Protein AF-A0A2H0M3X0-F1 (afdb_monomer_lite)

pLDDT: mean 72.9, std 15.11, range [30.5, 87.31]

Secondary structure (DSSP, 8-state):
-----SSGGGG-S-HHHHHHHHHHHHHHHHHHH-----TTSEEEETTEEEE---HHHHHHHHHTHHHHHHHHHHHHHHHHHHT-

Structure (mmCIF, N/CA/C/O backbone):
data_AF-A0A2H0M3X0-F1
#
_entry.id   AF-A0A2H0M3X0-F1
#
loop_
_atom_site.group_PDB
_atom_site.id
_atom_site.type_symbol
_atom_site.label_atom_id
_atom_site.label_alt_id
_atom_site.label_comp_id
_atom_site.label_asym_id
_atom_site.label_entity_id
_atom_site.label_seq_id
_atom_site.pdbx_PDB_ins_code
_atom_site.Cartn_x
_atom_site.Cartn_y
_atom_site.Cartn_z
_atom_site.occupancy
_atom_site.B_iso_or_equiv
_atom_site.auth_seq_id
_atom_site.auth_comp_id
_atom_site.auth_asym_id
_atom_site.auth_atom_id
_atom_site.pdbx_PDB_model_num
ATOM 1 N N . MET A 1 1 ? 14.408 14.636 -2.330 1.00 32.12 1 MET A N 1
ATOM 2 C CA . MET A 1 1 ? 13.613 13.665 -1.546 1.00 32.12 1 MET A CA 1
ATOM 3 C C . MET A 1 1 ? 12.321 14.356 -1.153 1.00 32.12 1 MET A C 1
ATOM 5 O O . MET A 1 1 ? 12.343 15.156 -0.227 1.00 32.12 1 MET A O 1
ATOM 9 N N . GLU A 1 2 ? 11.234 14.135 -1.886 1.00 30.50 2 GLU A N 1
ATOM 10 C CA . GLU A 1 2 ? 9.937 14.723 -1.536 1.00 30.50 2 GLU A CA 1
ATOM 11 C C . GLU A 1 2 ? 9.203 13.803 -0.560 1.00 30.50 2 GLU A C 1
ATOM 13 O O . GLU A 1 2 ? 9.055 12.603 -0.793 1.00 30.50 2 GLU A O 1
ATOM 18 N N . LYS A 1 3 ? 8.844 14.368 0.594 1.00 37.06 3 LYS A N 1
ATOM 19 C CA . LYS A 1 3 ? 8.202 13.675 1.708 1.00 37.06 3 LYS A CA 1
ATOM 20 C C . LYS A 1 3 ? 6.696 13.656 1.471 1.00 37.06 3 LYS A C 1
ATOM 22 O O . LYS A 1 3 ? 6.075 14.715 1.433 1.00 37.06 3 LYS A O 1
ATOM 27 N N . ILE A 1 4 ? 6.097 12.468 1.414 1.00 43.00 4 ILE A N 1
ATOM 28 C CA . ILE A 1 4 ? 4.643 12.285 1.548 1.00 43.00 4 ILE A CA 1
ATOM 29 C C . ILE A 1 4 ? 4.302 12.446 3.039 1.00 43.00 4 ILE A C 1
ATOM 31 O O . ILE A 1 4 ? 3.957 11.498 3.734 1.00 43.00 4 ILE A O 1
ATOM 35 N N . ASN A 1 5 ? 4.488 13.659 3.559 1.00 43.69 5 ASN A N 1
ATOM 36 C CA . ASN A 1 5 ? 4.115 14.039 4.915 1.00 43.69 5 ASN A CA 1
ATOM 37 C C . ASN A 1 5 ? 2.801 14.795 4.838 1.00 43.69 5 ASN A C 1
ATOM 39 O O . ASN A 1 5 ? 2.794 15.978 4.535 1.00 43.69 5 ASN A O 1
ATOM 43 N N . LEU A 1 6 ? 1.701 14.085 5.039 1.00 45.94 6 LEU A N 1
ATOM 44 C CA . LEU A 1 6 ? 0.413 14.559 5.551 1.00 45.94 6 LEU A CA 1
ATOM 45 C C . LEU A 1 6 ? -0.525 13.333 5.488 1.00 45.94 6 LEU A C 1
ATOM 47 O O . LEU A 1 6 ? -0.343 12.487 4.623 1.00 45.94 6 LEU A O 1
ATOM 51 N N . TYR A 1 7 ? -1.549 13.263 6.341 1.00 50.38 7 TYR A N 1
ATOM 52 C CA . TYR A 1 7 ? -2.755 12.398 6.261 1.00 50.38 7 TYR A CA 1
ATOM 53 C C . TYR A 1 7 ? -2.957 11.273 7.283 1.00 50.38 7 TYR A C 1
ATOM 55 O O . TYR A 1 7 ? -4.115 10.966 7.568 1.00 50.38 7 TYR A O 1
ATOM 63 N N . LEU A 1 8 ? -1.941 10.724 7.953 1.00 53.53 8 LEU A N 1
ATOM 64 C CA . LEU A 1 8 ? -2.214 9.666 8.948 1.00 53.53 8 LEU A CA 1
ATOM 65 C C . LEU A 1 8 ? -2.666 10.188 10.332 1.00 53.53 8 LEU A C 1
ATOM 67 O O . LEU A 1 8 ? -3.050 9.391 11.198 1.00 53.53 8 LEU A O 1
ATOM 71 N N . GLU A 1 9 ? -2.700 11.514 10.528 1.00 53.38 9 GLU A N 1
ATOM 72 C CA . GLU A 1 9 ? -3.112 12.172 11.781 1.00 53.38 9 GLU A CA 1
ATOM 73 C C . GLU A 1 9 ? -4.571 11.915 12.173 1.00 53.38 9 GLU A C 1
ATOM 75 O O . GLU A 1 9 ? -4.857 11.770 13.360 1.00 53.38 9 GLU A O 1
ATOM 80 N N . LYS A 1 10 ? -5.483 11.761 11.202 1.00 53.47 10 LYS A N 1
ATOM 81 C CA . LYS A 1 10 ? -6.922 11.534 11.459 1.00 53.47 10 LYS A CA 1
ATOM 82 C C . LYS A 1 10 ? -7.257 10.156 12.027 1.00 53.47 10 LYS A C 1
ATOM 84 O O . LYS A 1 10 ? -8.391 9.903 12.409 1.00 53.47 10 LYS A O 1
ATOM 89 N N . PHE A 1 11 ? -6.280 9.265 12.093 1.00 56.19 11 PHE A N 1
ATOM 90 C CA . PHE A 1 11 ? -6.505 7.864 12.410 1.00 56.19 11 PHE A CA 1
ATOM 91 C C . PHE A 1 11 ? -5.790 7.477 13.732 1.00 56.19 11 PHE A C 1
ATOM 93 O O . PHE A 1 11 ? -5.286 6.383 13.873 1.00 56.19 11 PHE A O 1
ATOM 100 N N . LYS A 1 12 ? -5.578 8.373 14.697 1.00 47.69 12 LYS A N 1
ATOM 101 C CA . LYS A 1 12 ? -4.546 8.234 15.760 1.00 47.69 12 LYS A CA 1
ATOM 102 C C . LYS A 1 12 ? -4.664 7.094 16.814 1.00 47.69 12 LYS A C 1
ATOM 104 O O . LYS A 1 12 ? -3.815 7.071 17.697 1.00 47.69 12 LYS A O 1
ATOM 109 N N . SER A 1 13 ? -5.595 6.133 16.760 1.00 50.25 13 SER A N 1
ATOM 110 C CA . SER A 1 13 ? -5.750 5.114 17.826 1.00 50.25 13 SER A CA 1
ATOM 111 C C . SER A 1 13 ? -5.572 3.646 17.375 1.00 50.25 13 SER A C 1
ATOM 113 O O . SER A 1 13 ? -6.192 3.194 16.419 1.00 50.25 13 SER A O 1
ATOM 115 N N . LEU A 1 14 ? -4.761 2.902 18.152 1.00 50.72 14 LEU A N 1
ATOM 116 C CA . LEU A 1 14 ? -4.620 1.431 18.267 1.00 50.72 14 LEU A CA 1
ATOM 117 C C . LEU A 1 14 ? -3.744 0.647 17.250 1.00 50.72 14 LEU A C 1
ATOM 119 O O . LEU A 1 14 ? -3.709 0.963 16.061 1.00 50.72 14 LEU A O 1
ATOM 123 N N . PRO A 1 15 ? -3.075 -0.446 17.697 1.00 55.59 15 PRO A N 1
ATOM 124 C CA . PRO A 1 15 ? -2.253 -1.331 16.854 1.00 55.59 15 PRO A CA 1
ATOM 125 C C . PRO A 1 15 ? -3.028 -1.975 15.691 1.00 55.59 15 PRO A C 1
ATOM 127 O O . PRO A 1 15 ? -2.438 -2.258 14.648 1.00 55.59 15 PRO A O 1
ATOM 130 N N . PHE A 1 16 ? -4.352 -2.116 15.820 1.00 60.75 16 PHE A N 1
ATOM 131 C CA . PHE A 1 16 ? -5.243 -2.596 14.757 1.00 60.75 16 PHE A CA 1
ATOM 132 C C . PHE A 1 16 ? -5.242 -1.709 13.511 1.00 60.75 16 PHE A C 1
ATOM 134 O O . PHE A 1 16 ? -5.329 -2.217 12.394 1.00 60.75 16 PHE A O 1
ATOM 141 N N . LYS A 1 17 ? -5.068 -0.393 13.662 1.00 67.81 17 LYS A N 1
ATOM 142 C CA . LYS A 1 17 ? -4.989 0.510 12.513 1.00 67.81 17 LYS A CA 1
ATOM 143 C C . LYS A 1 17 ? -3.808 0.180 11.616 1.00 67.81 17 LYS A C 1
ATOM 145 O O . LYS A 1 17 ? -3.948 0.193 10.399 1.00 67.81 17 LYS A O 1
ATOM 150 N N . ASN A 1 18 ? -2.637 -0.062 12.200 1.00 73.12 18 ASN A N 1
ATOM 151 C CA . ASN A 1 18 ? -1.437 -0.293 11.405 1.00 73.12 18 ASN A CA 1
ATOM 152 C C . ASN A 1 18 ? -1.578 -1.570 10.572 1.00 73.12 18 ASN A C 1
ATOM 154 O O . ASN A 1 18 ? -1.072 -1.618 9.458 1.00 73.12 18 ASN A O 1
ATOM 158 N N . ILE A 1 19 ? -2.306 -2.565 11.081 1.00 77.94 19 ILE A N 1
ATOM 159 C CA . ILE A 1 19 ? -2.632 -3.787 10.342 1.00 77.94 19 ILE A CA 1
ATOM 160 C C . ILE A 1 19 ? -3.574 -3.463 9.177 1.00 77.94 19 ILE A C 1
ATOM 162 O O . ILE A 1 19 ? -3.249 -3.785 8.040 1.00 77.94 19 ILE A O 1
ATOM 166 N N . ILE A 1 20 ? -4.671 -2.739 9.429 1.00 79.38 20 ILE A N 1
ATOM 167 C CA . ILE A 1 20 ? -5.643 -2.357 8.387 1.00 79.38 20 ILE A CA 1
ATOM 168 C C . ILE A 1 20 ? -4.979 -1.518 7.291 1.00 79.38 20 ILE A C 1
ATOM 170 O O . ILE A 1 20 ? -5.197 -1.758 6.107 1.00 79.38 20 ILE A O 1
ATOM 174 N N . VAL A 1 21 ? -4.148 -0.546 7.672 1.00 80.12 21 VAL A N 1
ATOM 175 C CA . VAL A 1 21 ? -3.424 0.298 6.717 1.00 80.12 21 VAL A CA 1
ATOM 176 C C . VAL A 1 21 ? -2.427 -0.534 5.916 1.00 80.12 21 VAL A C 1
ATOM 178 O O . VAL A 1 21 ? -2.365 -0.362 4.705 1.00 80.12 21 VAL A O 1
ATOM 181 N N . ARG A 1 22 ? -1.682 -1.456 6.543 1.00 83.94 22 ARG A N 1
ATOM 182 C CA . ARG A 1 22 ? -0.781 -2.356 5.805 1.00 83.94 22 ARG A CA 1
ATOM 183 C C . ARG A 1 22 ? -1.541 -3.205 4.801 1.00 83.94 22 ARG A C 1
ATOM 185 O O . ARG A 1 22 ? -1.134 -3.242 3.649 1.00 83.94 22 ARG A O 1
ATOM 192 N N . ASP A 1 23 ? -2.638 -3.833 5.210 1.00 84.44 23 ASP A N 1
ATOM 193 C CA . ASP A 1 23 ? -3.421 -4.691 4.321 1.00 84.44 23 ASP A CA 1
ATOM 194 C C . ASP A 1 23 ? -3.994 -3.886 3.143 1.00 84.44 23 ASP A C 1
ATOM 196 O O . ASP A 1 23 ? -3.857 -4.303 1.997 1.00 84.44 23 ASP A O 1
ATOM 200 N N . VAL A 1 24 ? -4.529 -2.683 3.388 1.00 85.75 24 VAL A N 1
ATOM 201 C CA . VAL A 1 24 ? -5.003 -1.797 2.309 1.00 85.75 24 VAL A CA 1
ATOM 202 C C . VAL A 1 24 ? -3.866 -1.391 1.373 1.00 85.75 24 VAL A C 1
ATOM 204 O O . VAL A 1 24 ? -4.052 -1.384 0.162 1.00 85.75 24 VAL A O 1
ATOM 207 N N . VAL A 1 25 ? -2.683 -1.067 1.897 1.00 84.88 25 VAL A N 1
ATOM 208 C CA . VAL A 1 25 ? -1.527 -0.727 1.056 1.00 84.88 25 VAL A CA 1
ATOM 209 C C . VAL A 1 25 ? -1.114 -1.928 0.203 1.00 84.88 25 VAL A C 1
ATOM 211 O O . VAL A 1 25 ? -0.917 -1.758 -0.993 1.00 84.88 25 VAL A O 1
ATOM 214 N N . VAL A 1 26 ? -1.044 -3.139 0.763 1.00 87.31 26 VAL A N 1
ATOM 215 C CA . VAL A 1 26 ? -0.744 -4.354 -0.019 1.00 87.31 26 VAL A CA 1
ATOM 216 C C . VAL A 1 26 ? -1.761 -4.542 -1.146 1.00 87.31 26 VAL A C 1
ATOM 218 O O . VAL A 1 26 ? -1.364 -4.736 -2.292 1.00 87.31 26 VAL A O 1
ATOM 221 N N . GLU A 1 27 ? -3.058 -4.432 -0.844 1.00 86.88 27 GLU A N 1
ATOM 222 C CA . GLU A 1 27 ? -4.132 -4.569 -1.836 1.00 86.88 27 GLU A CA 1
ATOM 223 C C . GLU A 1 27 ? -4.005 -3.526 -2.961 1.00 86.88 27 GLU A C 1
ATOM 225 O O . GLU A 1 27 ? -4.035 -3.873 -4.138 1.00 86.88 27 GLU A O 1
ATOM 230 N N . VAL A 1 28 ? -3.804 -2.248 -2.620 1.00 86.88 28 VAL A N 1
ATOM 231 C CA . VAL A 1 28 ? -3.677 -1.168 -3.614 1.00 86.88 28 VAL A CA 1
ATOM 232 C C . VAL A 1 28 ? -2.473 -1.384 -4.526 1.00 86.88 28 VAL A C 1
ATOM 234 O O . VAL A 1 28 ? -2.556 -1.144 -5.728 1.00 86.88 28 VAL A O 1
ATOM 237 N N . PHE A 1 29 ? -1.349 -1.833 -3.975 1.00 84.38 29 PHE A N 1
ATOM 238 C CA . PHE A 1 29 ? -0.140 -2.057 -4.762 1.00 84.38 29 PHE A CA 1
ATOM 239 C C . PHE A 1 29 ? -0.232 -3.296 -5.649 1.00 84.38 29 PHE A C 1
ATOM 241 O O . PHE A 1 29 ? 0.249 -3.263 -6.784 1.00 84.38 29 PHE A O 1
ATOM 248 N N . LYS A 1 30 ? -0.912 -4.343 -5.174 1.00 86.12 30 LYS A N 1
ATOM 249 C CA . LYS A 1 30 ? -1.246 -5.509 -5.990 1.00 86.12 30 LYS A CA 1
ATOM 250 C C . LYS A 1 30 ? -2.129 -5.115 -7.174 1.00 86.12 30 LYS A C 1
ATOM 252 O O . LYS A 1 30 ? -1.846 -5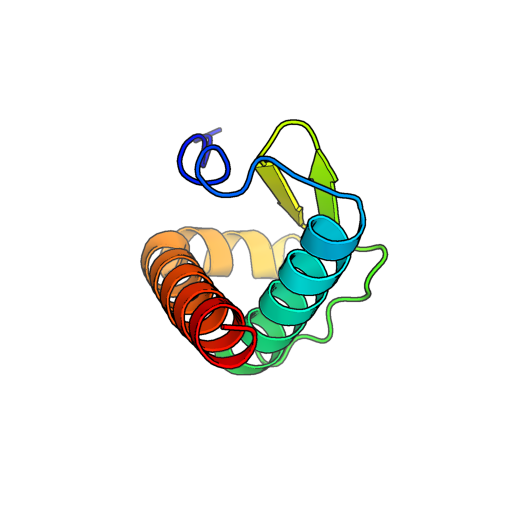.528 -8.292 1.00 86.12 30 LYS A O 1
ATOM 257 N N . ASP A 1 31 ? -3.114 -4.249 -6.958 1.00 86.44 31 ASP A N 1
ATOM 258 C CA . ASP A 1 31 ? -4.043 -3.837 -8.015 1.00 86.44 31 ASP A CA 1
ATOM 259 C C . ASP A 1 31 ? -3.432 -2.838 -9.011 1.00 86.44 31 ASP A C 1
ATOM 261 O O . ASP A 1 31 ? -3.690 -2.921 -10.209 1.00 86.44 31 ASP A O 1
ATOM 265 N N . LEU A 1 32 ? -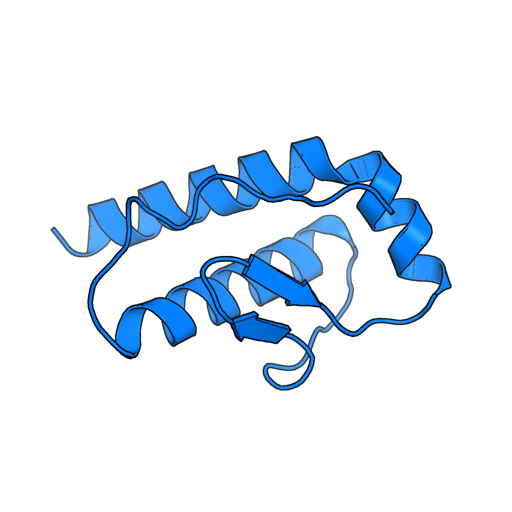2.625 -1.882 -8.538 1.00 84.06 32 LEU A N 1
ATOM 266 C CA . LEU A 1 32 ? -2.078 -0.818 -9.390 1.00 84.06 32 LEU A CA 1
ATOM 267 C C . LEU A 1 32 ? -0.803 -1.210 -10.136 1.00 84.06 32 LEU A C 1
ATOM 269 O O . LEU A 1 32 ? -0.559 -0.683 -11.223 1.00 84.06 32 LEU A O 1
ATOM 273 N N . PHE A 1 33 ? 0.020 -2.078 -9.548 1.00 81.56 33 PHE A N 1
ATOM 274 C CA . PHE A 1 33 ? 1.345 -2.407 -10.078 1.00 81.56 33 PHE A CA 1
ATOM 275 C C . PHE A 1 33 ? 1.519 -3.897 -10.381 1.00 81.56 33 PHE A C 1
ATOM 277 O O . PHE A 1 33 ? 2.566 -4.275 -10.895 1.00 81.56 33 PHE A O 1
ATOM 284 N N . ALA A 1 34 ? 0.527 -4.745 -10.077 1.00 82.19 34 ALA A N 1
ATOM 285 C CA . ALA A 1 34 ? 0.650 -6.204 -10.158 1.00 82.19 34 ALA A CA 1
ATOM 286 C C . ALA A 1 34 ? 1.853 -6.750 -9.359 1.00 82.19 34 ALA A C 1
ATOM 288 O O . ALA A 1 34 ? 2.440 -7.772 -9.712 1.00 82.19 34 ALA A O 1
ATOM 289 N N . VAL A 1 35 ? 2.224 -6.060 -8.273 1.00 79.75 35 VAL A N 1
ATOM 290 C CA . VAL A 1 35 ? 3.349 -6.426 -7.404 1.00 79.75 35 VAL A CA 1
ATOM 291 C C . VAL A 1 35 ? 2.827 -7.034 -6.116 1.00 79.75 35 VAL A C 1
ATOM 293 O O . VAL A 1 35 ? 1.944 -6.478 -5.462 1.00 79.75 35 VAL A O 1
ATOM 296 N N . GLU A 1 36 ? 3.429 -8.142 -5.700 1.00 77.19 36 GLU A N 1
ATOM 297 C CA . GLU A 1 36 ? 3.209 -8.689 -4.367 1.00 77.19 36 GLU A CA 1
ATOM 298 C C . GLU A 1 36 ? 4.148 -8.003 -3.372 1.00 77.19 36 GLU A C 1
ATOM 300 O O . GLU A 1 36 ? 5.338 -8.302 -3.309 1.00 77.19 36 GLU A O 1
ATOM 305 N N . LEU A 1 37 ? 3.612 -7.047 -2.608 1.00 79.75 37 LEU A N 1
ATOM 306 C CA . LEU A 1 37 ? 4.300 -6.509 -1.436 1.00 79.75 37 LEU A CA 1
ATOM 307 C C . LEU A 1 37 ? 4.025 -7.408 -0.231 1.00 79.75 37 LEU A C 1
ATOM 309 O O . LEU A 1 37 ? 2.871 -7.668 0.119 1.00 79.75 37 LEU A O 1
ATOM 313 N N . GLY A 1 38 ? 5.082 -7.848 0.444 1.00 75.25 38 GLY A N 1
ATOM 314 C CA . GLY A 1 38 ? 4.973 -8.526 1.722 1.00 75.25 38 GLY A CA 1
ATOM 315 C C . GLY A 1 38 ? 4.640 -7.550 2.851 1.00 75.25 38 GLY A C 1
ATOM 316 O O . GLY A 1 38 ? 4.962 -6.362 2.819 1.00 75.25 38 GLY A O 1
ATOM 317 N N . LYS A 1 39 ? 4.052 -8.057 3.941 1.00 71.44 39 LYS A N 1
ATOM 318 C CA . LYS A 1 39 ? 3.763 -7.239 5.140 1.00 71.44 39 LYS A CA 1
ATOM 319 C C . LYS A 1 39 ? 5.023 -6.664 5.806 1.00 71.44 39 LYS A C 1
ATOM 321 O O . LYS A 1 39 ? 4.912 -5.702 6.566 1.00 71.44 39 LYS A O 1
ATOM 326 N N . ASN A 1 40 ? 6.188 -7.258 5.539 1.00 79.06 40 ASN A N 1
ATOM 327 C CA . ASN A 1 40 ? 7.494 -6.812 6.032 1.00 79.06 40 ASN A CA 1
ATOM 328 C C . ASN A 1 40 ? 8.103 -5.700 5.167 1.00 79.06 40 ASN A C 1
ATOM 330 O O . ASN A 1 40 ? 8.926 -4.933 5.658 1.00 79.06 40 ASN A O 1
ATOM 334 N N . ASP A 1 41 ? 7.640 -5.565 3.925 1.00 80.19 41 ASP A N 1
ATOM 335 C CA . ASP A 1 41 ? 8.070 -4.516 3.001 1.00 80.19 41 ASP A CA 1
ATOM 336 C C . ASP A 1 41 ? 7.396 -3.176 3.316 1.00 80.19 41 ASP A C 1
ATOM 338 O O . ASP A 1 41 ? 7.804 -2.131 2.818 1.00 80.19 41 ASP A O 1
ATOM 342 N N . ILE A 1 42 ? 6.373 -3.182 4.177 1.00 83.38 42 ILE A N 1
ATOM 343 C CA . ILE A 1 42 ? 5.611 -1.995 4.557 1.00 83.38 42 ILE A CA 1
ATOM 344 C C . ILE A 1 42 ? 5.817 -1.710 6.041 1.00 83.38 42 ILE A C 1
ATOM 346 O O . ILE A 1 42 ? 5.339 -2.418 6.931 1.00 83.38 42 ILE A O 1
ATOM 350 N N . THR A 1 43 ? 6.484 -0.599 6.317 1.00 81.06 43 THR A N 1
ATOM 351 C CA . THR A 1 43 ? 6.670 -0.078 7.665 1.00 81.06 43 THR A CA 1
ATOM 352 C C . THR A 1 43 ? 5.827 1.170 7.850 1.00 81.06 43 THR A C 1
ATOM 354 O O . THR A 1 43 ? 5.949 2.134 7.105 1.00 81.06 43 THR A O 1
ATOM 357 N N . ILE A 1 44 ? 4.997 1.176 8.892 1.00 78.25 44 ILE A N 1
ATOM 358 C CA . ILE A 1 44 ? 4.264 2.371 9.311 1.00 78.25 44 ILE A CA 1
ATOM 359 C C . ILE A 1 44 ? 4.957 2.908 10.555 1.00 78.25 44 ILE A C 1
ATOM 361 O O . ILE A 1 44 ? 4.943 2.256 11.600 1.00 78.25 44 ILE A O 1
ATOM 365 N N . LYS A 1 45 ? 5.588 4.073 10.434 1.00 74.44 45 LYS A N 1
ATOM 366 C CA . LYS A 1 45 ? 6.256 4.777 11.536 1.00 74.44 45 LYS A CA 1
ATOM 367 C C . LYS A 1 45 ? 5.890 6.248 11.455 1.00 74.44 45 LYS A C 1
ATOM 369 O O . LYS A 1 45 ? 5.813 6.786 10.364 1.00 74.44 45 LYS A O 1
ATOM 374 N N . ASN A 1 46 ? 5.643 6.882 12.601 1.00 66.19 46 ASN A N 1
ATOM 375 C CA . ASN A 1 46 ? 5.392 8.326 12.699 1.00 66.19 46 ASN A CA 1
ATOM 376 C C . ASN A 1 46 ? 4.350 8.865 11.709 1.00 66.19 46 ASN A C 1
ATOM 378 O O . ASN A 1 46 ? 4.515 9.954 11.175 1.00 66.19 46 ASN A O 1
ATOM 382 N N . ASN A 1 47 ? 3.263 8.120 11.475 1.00 69.56 47 ASN A N 1
ATOM 383 C CA . ASN A 1 47 ? 2.238 8.527 10.514 1.00 69.56 47 ASN A CA 1
ATOM 384 C C . ASN A 1 47 ? 2.738 8.645 9.055 1.00 69.56 47 ASN A C 1
ATOM 386 O O . ASN A 1 47 ? 2.123 9.331 8.239 1.00 69.56 47 ASN A O 1
ATOM 390 N N . GLU A 1 48 ? 3.784 7.901 8.704 1.00 73.56 48 GLU A N 1
ATOM 391 C CA . GLU A 1 48 ? 4.278 7.726 7.341 1.00 73.56 48 GLU A CA 1
ATOM 392 C C . GLU A 1 48 ? 4.206 6.242 6.946 1.00 73.56 48 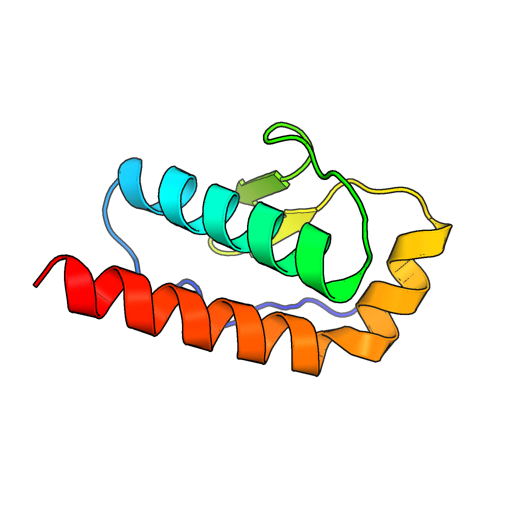GLU A C 1
ATOM 394 O O . GLU A 1 48 ? 4.440 5.350 7.769 1.00 73.56 48 GLU A O 1
ATOM 399 N N . ILE A 1 49 ? 3.866 5.978 5.680 1.00 80.44 49 ILE A N 1
ATOM 400 C CA . ILE A 1 49 ? 3.906 4.640 5.077 1.00 80.44 49 ILE A CA 1
ATOM 401 C C . ILE A 1 49 ? 5.224 4.540 4.314 1.00 80.44 49 ILE A C 1
ATOM 403 O O . ILE A 1 49 ? 5.406 5.178 3.279 1.00 80.44 49 ILE A O 1
ATOM 407 N N . VAL A 1 50 ? 6.152 3.751 4.842 1.00 82.38 50 VAL A N 1
ATOM 408 C CA . VAL A 1 50 ? 7.450 3.478 4.228 1.00 82.38 50 VAL A CA 1
ATOM 409 C C . VAL A 1 50 ? 7.362 2.137 3.518 1.00 82.38 50 VAL A C 1
ATOM 411 O O . VAL A 1 50 ? 7.079 1.122 4.151 1.00 82.38 50 VAL A O 1
ATOM 414 N N . ILE A 1 51 ? 7.602 2.148 2.210 1.00 82.50 51 ILE A N 1
ATOM 415 C CA . ILE A 1 51 ? 7.548 0.959 1.359 1.00 82.50 51 ILE A CA 1
ATOM 416 C C . ILE A 1 51 ? 8.963 0.645 0.882 1.00 82.50 51 ILE A C 1
ATOM 418 O O . ILE A 1 51 ? 9.612 1.473 0.239 1.00 82.50 51 ILE A O 1
ATOM 422 N N . PHE A 1 52 ? 9.433 -0.552 1.206 1.00 81.38 52 PHE A N 1
ATOM 423 C CA . PHE A 1 52 ? 10.678 -1.119 0.717 1.00 81.38 52 PHE A CA 1
ATOM 424 C C . PHE A 1 52 ? 10.362 -1.924 -0.539 1.00 81.38 52 PHE A C 1
ATOM 426 O O . PHE A 1 52 ? 9.643 -2.912 -0.495 1.00 81.38 52 PHE A O 1
ATOM 433 N N . THR A 1 53 ? 10.839 -1.468 -1.691 1.00 78.56 53 THR A N 1
ATOM 434 C CA . THR A 1 53 ? 10.570 -2.135 -2.967 1.00 78.56 53 THR A CA 1
ATOM 435 C C . THR A 1 53 ? 11.740 -1.959 -3.927 1.00 78.56 53 THR A C 1
ATOM 437 O O . THR A 1 53 ? 12.653 -1.165 -3.672 1.00 78.56 53 THR A O 1
ATOM 440 N N . HIS A 1 54 ? 11.721 -2.694 -5.038 1.00 78.88 54 HIS A N 1
ATOM 441 C CA . HIS A 1 54 ? 12.760 -2.607 -6.054 1.00 78.88 54 HIS A CA 1
ATOM 442 C C . HIS A 1 54 ? 12.858 -1.188 -6.648 1.00 78.88 54 HIS A C 1
ATOM 444 O O . HIS A 1 54 ? 11.834 -0.539 -6.879 1.00 78.88 54 HIS A O 1
ATOM 450 N N . PRO A 1 55 ? 14.073 -0.701 -6.975 1.00 76.62 55 PRO A N 1
ATOM 451 C CA . PRO A 1 55 ? 14.280 0.646 -7.518 1.00 76.62 55 PRO A CA 1
ATOM 452 C C . PRO A 1 55 ? 13.441 0.972 -8.760 1.00 76.62 55 PRO A C 1
ATOM 454 O O . PRO A 1 55 ? 13.040 2.117 -8.942 1.00 76.62 55 PRO A O 1
ATOM 457 N N . VAL A 1 56 ? 13.139 -0.035 -9.584 1.00 76.75 56 VAL A N 1
ATOM 458 C CA . VAL A 1 56 ? 12.319 0.103 -10.798 1.00 76.75 56 VAL A CA 1
ATOM 459 C C . VAL A 1 56 ? 10.891 0.546 -10.462 1.00 76.75 56 VAL A C 1
ATOM 461 O O . VAL A 1 56 ? 10.351 1.442 -11.106 1.00 76.75 56 VAL A O 1
ATOM 464 N N . LEU A 1 57 ? 10.314 -0.006 -9.392 1.00 76.62 57 LEU A N 1
ATOM 465 C CA . LEU A 1 57 ? 8.967 0.338 -8.936 1.00 76.62 57 LEU A CA 1
ATOM 466 C C . LEU A 1 57 ? 8.918 1.722 -8.295 1.00 76.62 57 LEU A C 1
ATOM 468 O O . LEU A 1 57 ? 7.903 2.406 -8.376 1.00 76.62 57 LEU A O 1
ATOM 472 N N . LYS A 1 58 ? 10.032 2.189 -7.722 1.00 79.88 58 LYS A N 1
ATOM 473 C CA . LYS A 1 58 ? 10.111 3.507 -7.084 1.00 79.88 58 LYS A CA 1
ATOM 474 C C . LYS A 1 58 ? 9.805 4.647 -8.059 1.00 79.8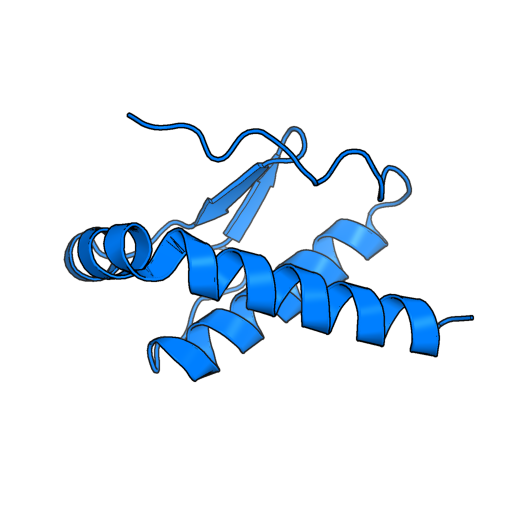8 58 LYS A C 1
ATOM 476 O O . LYS A 1 58 ? 9.112 5.589 -7.681 1.00 79.88 58 LYS A O 1
ATOM 481 N N . SER A 1 59 ? 10.288 4.557 -9.298 1.00 83.06 59 SER A N 1
ATOM 482 C CA . SER A 1 59 ? 10.030 5.568 -10.331 1.00 83.06 59 SER A CA 1
ATOM 483 C C . SER A 1 59 ? 8.555 5.605 -10.729 1.00 83.06 59 SER A C 1
ATOM 485 O O . SER A 1 59 ? 7.954 6.675 -10.797 1.00 83.06 59 SER A O 1
ATOM 487 N N . GLU A 1 60 ? 7.943 4.438 -10.930 1.00 81.12 60 GLU A N 1
ATOM 488 C CA . GLU A 1 60 ? 6.530 4.346 -11.300 1.00 81.12 60 GLU A CA 1
ATOM 489 C C . GLU A 1 60 ? 5.609 4.790 -10.156 1.00 81.12 60 GLU A C 1
ATOM 491 O O . GLU A 1 60 ? 4.649 5.533 -10.370 1.00 81.12 60 GLU A O 1
ATOM 496 N N . MET A 1 61 ? 5.950 4.413 -8.922 1.00 82.81 61 MET A N 1
ATOM 497 C CA . MET A 1 61 ? 5.272 4.876 -7.714 1.00 82.81 61 MET A CA 1
ATOM 498 C C . MET A 1 61 ? 5.333 6.390 -7.568 1.00 82.81 61 MET A C 1
ATOM 500 O O . MET A 1 61 ? 4.342 7.006 -7.186 1.00 82.81 61 MET A O 1
ATOM 504 N N . PHE A 1 62 ? 6.484 6.989 -7.874 1.00 83.56 62 PHE A N 1
ATOM 505 C CA . PHE A 1 62 ? 6.654 8.433 -7.802 1.00 83.56 62 PHE A CA 1
ATOM 506 C C . PHE A 1 62 ? 5.745 9.150 -8.807 1.00 83.56 62 PHE A C 1
ATOM 508 O O . PHE A 1 62 ? 5.047 10.094 -8.444 1.00 83.56 62 PHE A O 1
ATOM 515 N N . ILE A 1 63 ? 5.667 8.646 -10.042 1.00 85.69 63 ILE A N 1
ATOM 516 C CA . ILE A 1 63 ? 4.784 9.196 -11.081 1.00 85.69 63 ILE A CA 1
ATOM 517 C C . ILE A 1 63 ? 3.308 9.040 -10.686 1.00 85.69 63 ILE A C 1
ATOM 519 O O . ILE A 1 63 ? 2.516 9.971 -10.830 1.00 85.69 63 ILE A O 1
ATOM 523 N N . LYS A 1 64 ? 2.924 7.876 -10.149 1.00 84.19 64 LYS A N 1
ATOM 524 C CA . LYS A 1 64 ? 1.531 7.556 -9.792 1.00 84.19 64 LYS A CA 1
ATOM 525 C C . LYS A 1 64 ? 1.161 7.909 -8.350 1.00 84.19 64 LYS A C 1
ATOM 527 O O . LYS A 1 64 ? 0.072 7.547 -7.904 1.00 84.19 64 LYS A O 1
ATOM 532 N N . GLN A 1 65 ? 1.999 8.650 -7.625 1.00 82.81 65 GLN A N 1
ATOM 533 C CA . GLN A 1 65 ? 1.823 8.907 -6.189 1.00 82.81 65 GLN A CA 1
ATOM 534 C C . GLN A 1 65 ? 0.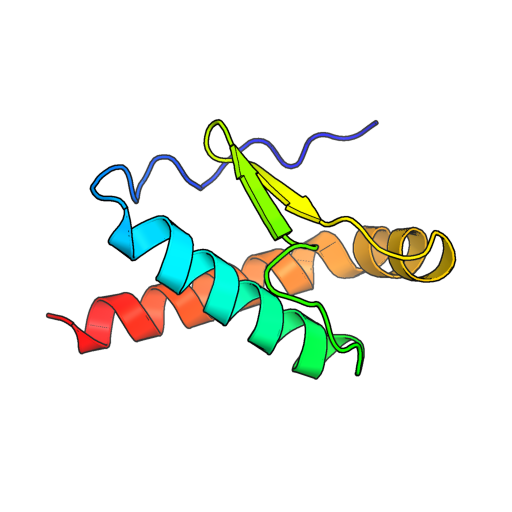446 9.487 -5.830 1.00 82.81 65 GLN A C 1
ATOM 536 O O . GLN A 1 65 ? -0.152 9.107 -4.824 1.00 82.81 65 GLN A O 1
ATOM 541 N N . ALA A 1 66 ? -0.093 10.370 -6.676 1.00 85.12 66 ALA A N 1
ATOM 542 C CA . ALA A 1 66 ? -1.395 10.993 -6.459 1.00 85.12 66 ALA A CA 1
ATOM 543 C C . ALA A 1 66 ? -2.542 9.976 -6.562 1.00 85.12 66 ALA A C 1
ATOM 545 O O . ALA A 1 66 ? -3.485 10.019 -5.773 1.00 85.12 66 ALA A O 1
ATOM 546 N N . ILE A 1 67 ? -2.434 9.038 -7.506 1.00 86.94 67 ILE A N 1
ATOM 547 C CA . ILE A 1 67 ? -3.407 7.962 -7.715 1.00 86.94 67 ILE A CA 1
ATOM 548 C C . ILE A 1 67 ? -3.342 6.986 -6.543 1.00 86.94 67 ILE A C 1
ATOM 550 O O . ILE A 1 67 ? -4.372 6.693 -5.942 1.00 86.94 67 ILE A O 1
ATOM 554 N N . ILE A 1 68 ? -2.131 6.558 -6.170 1.00 86.50 68 ILE A N 1
ATOM 555 C CA . ILE A 1 68 ? -1.891 5.664 -5.029 1.00 86.50 68 ILE A CA 1
ATOM 556 C C . ILE A 1 68 ? -2.509 6.255 -3.762 1.00 86.50 68 ILE A C 1
ATOM 558 O O . ILE A 1 68 ? -3.263 5.584 -3.063 1.00 86.50 68 ILE A O 1
ATOM 562 N N . LYS A 1 69 ? -2.239 7.535 -3.489 1.00 83.62 69 LYS A N 1
ATOM 563 C CA . LYS A 1 69 ? -2.785 8.230 -2.324 1.00 83.62 69 LYS A CA 1
ATOM 564 C C . LYS A 1 69 ? -4.313 8.251 -2.339 1.00 83.62 69 LYS A C 1
ATOM 566 O O . LYS A 1 69 ? -4.929 7.880 -1.343 1.00 83.62 69 LYS A O 1
ATOM 571 N N . LYS A 1 70 ? -4.919 8.661 -3.457 1.00 86.00 70 LYS A N 1
ATOM 572 C CA . LYS A 1 70 ? -6.379 8.745 -3.596 1.00 86.00 70 LYS A CA 1
ATOM 573 C C . LYS A 1 70 ? -7.041 7.381 -3.397 1.00 86.00 70 LYS A C 1
ATOM 575 O O . LYS A 1 70 ? -8.085 7.293 -2.757 1.00 86.00 70 LYS A O 1
ATOM 580 N N . GLU A 1 71 ? -6.421 6.327 -3.911 1.00 87.31 71 GLU A N 1
ATOM 581 C CA . GLU A 1 71 ? -6.938 4.967 -3.807 1.00 87.31 71 GLU A CA 1
ATOM 582 C C . GLU A 1 71 ? -6.817 4.408 -2.380 1.00 87.31 71 GLU A C 1
ATOM 584 O O . GLU A 1 71 ? -7.773 3.829 -1.863 1.00 87.31 71 GLU A O 1
ATOM 589 N N . ILE A 1 72 ? -5.696 4.664 -1.694 1.00 85.69 72 ILE A N 1
ATOM 590 C CA . ILE A 1 72 ? -5.531 4.326 -0.272 1.00 85.69 72 ILE A CA 1
ATOM 591 C C . ILE A 1 72 ? -6.574 5.062 0.580 1.00 85.69 72 ILE A C 1
ATOM 593 O O . ILE A 1 72 ?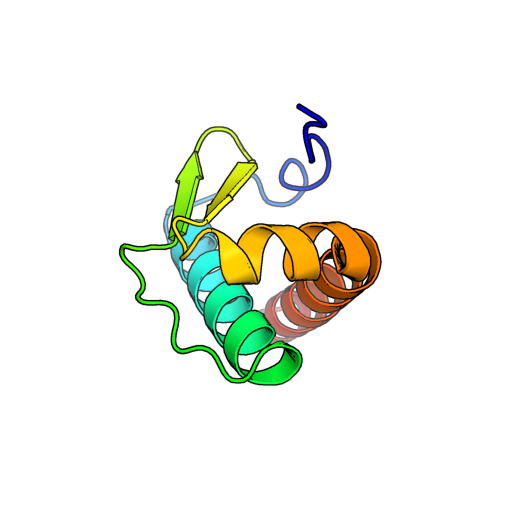 -7.224 4.443 1.422 1.00 85.69 72 ILE A O 1
ATOM 597 N N . GLU A 1 73 ? -6.775 6.366 0.362 1.00 83.44 73 GLU A N 1
ATOM 598 C CA . GLU A 1 73 ? -7.774 7.160 1.091 1.00 83.44 73 GLU A CA 1
ATOM 599 C C . GLU A 1 73 ? -9.199 6.642 0.861 1.00 83.44 73 GLU A C 1
ATOM 601 O O . GLU A 1 73 ? -9.966 6.511 1.819 1.00 83.44 73 GLU A O 1
ATOM 606 N N . ARG A 1 74 ? -9.540 6.296 -0.387 1.00 86.69 74 ARG A N 1
ATOM 607 C CA . ARG A 1 74 ? -10.841 5.723 -0.753 1.00 86.69 74 ARG A CA 1
ATOM 608 C C . ARG A 1 74 ? -11.100 4.416 -0.001 1.00 86.69 74 ARG A C 1
ATOM 610 O O . ARG A 1 74 ? -12.110 4.305 0.693 1.00 86.69 74 ARG A O 1
ATOM 617 N N . ARG A 1 75 ? -10.167 3.459 -0.072 1.00 84.94 75 ARG A N 1
ATOM 618 C CA . ARG A 1 75 ? -10.316 2.136 0.562 1.00 84.94 75 ARG A CA 1
ATOM 619 C C . ARG A 1 75 ? -10.295 2.198 2.083 1.00 84.94 75 ARG A C 1
ATOM 621 O O . ARG A 1 75 ? -11.063 1.495 2.737 1.00 84.94 75 ARG A O 1
ATOM 628 N N . LEU A 1 76 ? -9.462 3.062 2.666 1.00 82.44 76 LEU A N 1
ATOM 629 C CA . LEU A 1 76 ? -9.493 3.305 4.109 1.00 82.44 76 LEU A CA 1
ATOM 630 C C . LEU A 1 76 ? -10.836 3.904 4.541 1.00 82.44 76 LEU A C 1
ATOM 632 O O . LEU A 1 76 ? -11.388 3.478 5.552 1.00 82.44 76 LEU A O 1
ATOM 636 N N . GLY A 1 77 ? -11.395 4.842 3.771 1.00 78.12 77 GLY A N 1
ATOM 637 C CA . GLY A 1 77 ? -12.724 5.401 4.027 1.00 78.12 77 GLY A CA 1
ATOM 638 C C . GLY A 1 77 ? -13.841 4.351 3.991 1.00 78.12 77 GLY A C 1
ATOM 639 O O . GLY A 1 77 ? -14.743 4.387 4.826 1.00 78.12 77 GLY A O 1
ATOM 640 N N . GLU A 1 78 ? -13.766 3.390 3.070 1.00 79.81 78 GLU A N 1
ATOM 641 C CA . GLU A 1 78 ? -14.720 2.278 2.946 1.00 79.81 78 GLU A CA 1
ATOM 642 C C . GLU A 1 78 ? -14.602 1.270 4.098 1.00 79.81 78 GLU A C 1
ATOM 644 O O . GLU A 1 78 ? -15.614 0.913 4.713 1.00 79.81 78 GLU A O 1
ATOM 649 N N . LYS A 1 79 ? -13.376 0.865 4.466 1.00 70.44 79 LYS A N 1
ATOM 650 C CA . LYS A 1 79 ? -13.163 -0.046 5.603 1.00 70.44 79 LYS A CA 1
ATOM 651 C C . LYS A 1 79 ? -13.573 0.593 6.934 1.00 70.44 79 LYS A C 1
ATOM 653 O O . LYS A 1 79 ? -14.144 -0.090 7.773 1.00 70.44 79 LYS A O 1
ATOM 658 N N . VAL A 1 80 ? -13.372 1.901 7.120 1.00 62.28 80 VAL A N 1
ATOM 659 C CA . VAL A 1 80 ? -13.814 2.611 8.339 1.00 62.28 80 VAL A CA 1
ATOM 660 C C . VAL A 1 80 ? -15.339 2.763 8.404 1.00 62.28 80 VAL A C 1
ATOM 662 O O . VAL A 1 80 ? -15.901 2.684 9.493 1.00 62.28 80 VAL A O 1
ATOM 665 N N . LYS A 1 81 ? -16.027 2.940 7.267 1.00 58.78 81 LYS A N 1
ATOM 666 C CA . LYS A 1 81 ? -17.503 2.959 7.219 1.00 58.78 81 LYS A CA 1
ATOM 667 C C . LYS A 1 81 ? -18.131 1.601 7.533 1.00 58.78 81 LYS A C 1
ATOM 669 O O . LYS A 1 81 ? -19.210 1.570 8.097 1.00 58.78 81 LYS A O 1
ATOM 674 N N . THR A 1 82 ? -17.457 0.508 7.183 1.00 52.53 82 THR A N 1
ATOM 675 C CA . THR A 1 82 ? -17.949 -0.866 7.394 1.00 52.53 82 THR A CA 1
ATOM 676 C C . THR A 1 82 ? -17.832 -1.326 8.856 1.00 52.53 82 THR A C 1
ATOM 678 O O . THR A 1 82 ? -18.518 -2.251 9.269 1.00 52.53 82 THR A O 1
ATOM 681 N N . VAL A 1 83 ? -16.970 -0.683 9.652 1.00 49.44 83 VAL A N 1
ATOM 682 C CA . VAL A 1 83 ? -16.755 -0.995 11.082 1.00 49.44 83 VAL A CA 1
ATOM 683 C C . VAL A 1 83 ? -17.649 -0.136 12.003 1.00 49.44 83 VAL A C 1
ATOM 685 O O . VAL A 1 83 ? -17.566 -0.256 13.223 1.00 49.44 83 VAL A O 1
ATOM 688 N N . ARG A 1 84 ? -18.494 0.739 11.441 1.00 40.06 84 ARG A N 1
ATOM 689 C CA . ARG A 1 84 ? -19.402 1.627 12.182 1.00 40.06 84 ARG A CA 1
ATOM 690 C C . ARG A 1 84 ? -20.838 1.131 12.186 1.00 40.06 84 ARG A C 1
ATOM 692 O O . ARG A 1 84 ? -21.270 0.598 11.144 1.00 40.06 84 ARG A O 1
#

Radius of gyration: 12.53 Å; chains: 1; bounding box: 34×23×30 Å

Sequence (84 aa):
MEKINLYLEKFKSLPFKNIIVRDVVVEVFKDLFAVELGKNDITIKNNEIVIFTHPVLKSEMFIKQAIIKKEIERRLGEKVKTVR

Foldseek 3Di:
DDDPPDDLVVVPDDPVVLVVLLVLLQVLCCVPPVDRFDSVQWDQDPSGTHGNDDPVVVVVCVVCVVVSVVSSVVVVVVVVVVVD